Protein AF-A0A0F9ET00-F1 (afdb_monomer_lite)

Organism: NCBI:txid412755

InterPro domains:
  IPR005793 Formyl transferase, C-terminal [PF02911] (5-61)
  IPR011034 Formyl transferase-like, C-terminal domain superfamily [SSF50486] (5-69)
  IPR037022 Formyl transferase, C-terminal domain superfamily [G3DSA:3.10.25.10] (1-72)

Foldseek 3Di:
DDDWDKDQPDKDFDADPDQPDDAQFQAQVRWGHHPGGTIGGQWMATVVGDIDGPVCVCVVDVDHGGDGDDDPVPPD

Secondary structure (DSSP, 8-state):
-----EEEEEEEEE--S-TTSPTTBB-TTSPEE-SSSEEEEEEEEETTS--EEHHHHHHHTT--TT-B---GGG--

pLDDT: mean 88.8, std 10.94, range [40.66, 98.0]

Structure (mmCIF, N/CA/C/O backbone):
data_AF-A0A0F9ET00-F1
#
_entry.id   AF-A0A0F9ET00-F1
#
loop_
_atom_site.group_PDB
_atom_site.id
_atom_site.type_symbol
_atom_site.label_atom_id
_atom_site.label_alt_id
_atom_site.label_comp_id
_atom_site.label_asym_id
_atom_site.label_entity_id
_atom_site.label_seq_id
_atom_site.pdbx_PDB_ins_code
_atom_site.Cartn_x
_atom_site.Cartn_y
_atom_site.Cartn_z
_atom_site.occupancy
_atom_site.B_iso_or_equiv
_atom_site.auth_seq_id
_atom_site.auth_comp_id
_atom_site.auth_asym_id
_atom_site.auth_atom_id
_atom_site.pdbx_PDB_model_num
ATOM 1 N N . GLY A 1 1 ? 12.409 -0.497 10.803 1.00 63.84 1 GLY A N 1
ATOM 2 C CA . GLY A 1 1 ? 11.124 0.233 10.839 1.00 63.84 1 GLY A CA 1
ATOM 3 C C . GLY A 1 1 ? 10.125 -0.509 11.708 1.00 63.84 1 GLY A C 1
ATOM 4 O O . GLY A 1 1 ? 10.361 -1.670 12.020 1.00 63.84 1 GLY A O 1
ATOM 5 N N . LYS A 1 2 ? 9.035 0.143 12.126 1.00 78.38 2 LYS A N 1
ATOM 6 C CA . LYS A 1 2 ? 7.927 -0.534 12.821 1.00 78.38 2 LYS A CA 1
ATOM 7 C C . LYS A 1 2 ? 7.036 -1.221 11.786 1.00 78.38 2 LYS A C 1
ATOM 9 O O . LYS A 1 2 ? 6.515 -0.548 10.907 1.00 78.38 2 LYS A O 1
ATOM 14 N N . SER A 1 3 ? 6.833 -2.527 11.917 1.00 86.38 3 SER A N 1
ATOM 15 C CA . SER A 1 3 ? 5.897 -3.271 11.069 1.00 86.38 3 SER A CA 1
ATOM 16 C C . SER A 1 3 ? 4.481 -3.173 11.627 1.00 86.38 3 SER A C 1
ATOM 18 O O . SER A 1 3 ? 4.279 -3.182 12.843 1.00 86.38 3 SER A O 1
ATOM 20 N N . CYS A 1 4 ? 3.478 -3.107 10.753 1.00 89.38 4 CYS A N 1
ATOM 21 C CA . CYS A 1 4 ? 2.085 -3.220 11.167 1.00 89.38 4 CYS A CA 1
ATOM 22 C C . CYS A 1 4 ? 1.325 -4.169 10.247 1.00 89.38 4 CYS A C 1
ATOM 24 O O . CYS A 1 4 ? 1.427 -4.093 9.025 1.00 89.38 4 CYS A O 1
ATOM 26 N N . ARG A 1 5 ? 0.559 -5.083 10.848 1.00 93.50 5 ARG A N 1
ATOM 27 C CA . ARG A 1 5 ? -0.296 -5.991 10.089 1.00 93.50 5 ARG A CA 1
ATOM 28 C C . ARG A 1 5 ? -1.518 -5.229 9.596 1.00 93.50 5 ARG A C 1
ATOM 30 O O . ARG A 1 5 ? -2.145 -4.480 10.351 1.00 93.50 5 ARG A O 1
ATOM 37 N N . VAL A 1 6 ? -1.857 -5.447 8.337 1.00 94.81 6 VAL A N 1
ATOM 38 C CA . VAL A 1 6 ? -2.968 -4.787 7.656 1.00 94.81 6 VAL A CA 1
ATOM 39 C C . VAL A 1 6 ? -3.742 -5.798 6.817 1.00 94.81 6 VAL A C 1
ATOM 41 O O . VAL A 1 6 ? -3.223 -6.850 6.449 1.00 94.81 6 VAL A O 1
ATOM 44 N N . THR A 1 7 ? -4.993 -5.473 6.517 1.00 96.25 7 THR A N 1
ATOM 45 C CA . THR A 1 7 ? -5.812 -6.160 5.517 1.00 96.25 7 THR A CA 1
ATOM 46 C C . THR A 1 7 ? -6.125 -5.179 4.396 1.00 96.25 7 THR A C 1
ATOM 48 O O . THR A 1 7 ? -6.620 -4.080 4.663 1.00 96.25 7 THR A O 1
ATOM 51 N N . ILE A 1 8 ? -5.864 -5.575 3.151 1.00 96.19 8 ILE A N 1
ATOM 52 C CA . ILE A 1 8 ? -6.290 -4.829 1.963 1.00 96.19 8 ILE A CA 1
ATOM 53 C C . ILE A 1 8 ? -7.793 -5.067 1.794 1.00 96.19 8 ILE A C 1
ATOM 55 O O . ILE A 1 8 ? -8.225 -6.205 1.636 1.00 96.19 8 ILE A O 1
ATOM 59 N N . ALA A 1 9 ? -8.596 -4.009 1.896 1.00 97.44 9 ALA A N 1
ATOM 60 C CA . ALA A 1 9 ? -10.057 -4.105 1.865 1.00 97.44 9 ALA A CA 1
ATOM 61 C C . ALA A 1 9 ? -10.645 -3.772 0.484 1.00 97.44 9 ALA A C 1
ATOM 63 O O . ALA A 1 9 ? -11.674 -4.328 0.113 1.00 97.44 9 ALA A O 1
ATOM 64 N N . LYS A 1 10 ? -10.013 -2.864 -0.270 1.00 98.00 10 LYS A N 1
ATOM 65 C CA . LYS A 1 10 ? -10.331 -2.590 -1.679 1.00 98.00 10 LYS A CA 1
ATOM 66 C C . LYS A 1 10 ? -9.073 -2.116 -2.398 1.00 98.00 10 LYS A C 1
ATOM 68 O O . LYS A 1 10 ? -8.390 -1.229 -1.884 1.00 98.00 10 LYS A O 1
ATOM 73 N N . ALA A 1 11 ? -8.824 -2.655 -3.584 1.00 97.62 11 ALA A N 1
ATOM 74 C CA . ALA A 1 11 ? -7.746 -2.228 -4.459 1.00 97.62 11 ALA A CA 1
ATOM 75 C C . ALA A 1 11 ? -8.139 -2.367 -5.935 1.00 97.62 11 ALA A C 1
ATOM 77 O O . ALA A 1 11 ? -9.083 -3.090 -6.258 1.00 97.62 11 ALA A O 1
ATOM 78 N N . GLU A 1 12 ? -7.419 -1.663 -6.800 1.00 96.81 12 GLU A N 1
ATOM 79 C CA . GLU A 1 12 ? -7.591 -1.679 -8.252 1.00 96.81 12 GLU A CA 1
ATOM 80 C C . GLU A 1 12 ? -6.225 -1.866 -8.923 1.00 96.81 12 GLU A C 1
ATOM 82 O O . GLU A 1 12 ? -5.207 -1.392 -8.415 1.00 96.81 12 GLU A O 1
ATOM 87 N N . ILE A 1 13 ? -6.205 -2.597 -10.039 1.00 95.81 13 ILE A N 1
ATOM 88 C CA . ILE A 1 13 ? -4.991 -2.810 -10.833 1.00 95.81 13 ILE A CA 1
ATOM 89 C C . ILE A 1 13 ? -4.744 -1.550 -11.657 1.00 95.81 13 ILE A C 1
ATOM 91 O O . ILE A 1 13 ? -5.660 -1.041 -12.306 1.00 95.81 13 ILE A O 1
ATOM 95 N N . VAL A 1 14 ? -3.511 -1.058 -11.629 1.00 94.81 14 VAL A N 1
ATOM 96 C CA . VAL A 1 14 ? -3.064 0.104 -12.399 1.00 94.81 14 VAL A CA 1
ATOM 97 C C . VAL A 1 14 ? -1.726 -0.205 -13.067 1.00 94.81 14 VAL A C 1
ATOM 99 O O . VAL A 1 14 ? -0.978 -1.067 -12.612 1.00 94.81 14 VAL A O 1
ATOM 102 N N . SER A 1 15 ? -1.409 0.484 -14.159 1.00 89.50 15 SER A N 1
ATOM 103 C CA . SER A 1 15 ? -0.071 0.426 -14.754 1.00 89.50 15 SER A CA 1
ATOM 104 C C . SER A 1 15 ? 0.935 1.127 -13.839 1.00 89.50 15 SER A C 1
ATOM 106 O O . SER A 1 15 ? 0.652 2.236 -13.384 1.00 89.5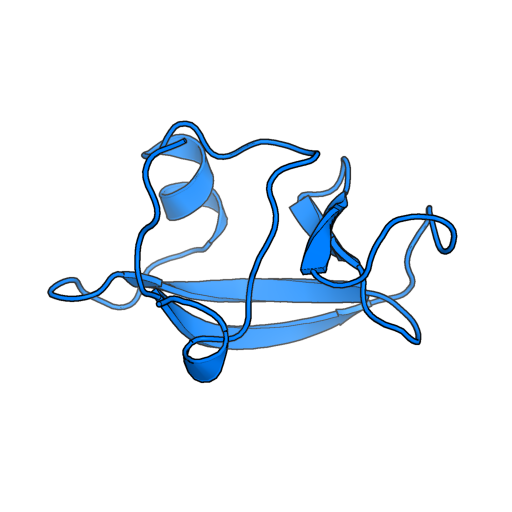0 15 SER A O 1
ATOM 108 N N . CYS A 1 16 ? 2.096 0.518 -13.592 1.00 78.56 16 CYS A N 1
ATOM 109 C CA . CYS A 1 16 ? 3.184 1.209 -12.901 1.00 78.56 16 CYS A CA 1
ATOM 110 C C . CYS A 1 16 ? 3.896 2.169 -13.857 1.00 78.56 16 CYS A C 1
ATOM 112 O O . CYS A 1 16 ? 4.110 1.853 -15.024 1.00 78.56 16 CYS A O 1
ATOM 114 N N . SER A 1 17 ? 4.360 3.298 -13.331 1.00 72.31 17 SER A N 1
ATOM 115 C CA . SER A 1 17 ? 5.369 4.132 -13.992 1.00 72.31 17 SER A CA 1
ATOM 116 C C . SER A 1 17 ? 6.802 3.622 -13.751 1.00 72.31 17 SER A C 1
ATOM 118 O O . SER A 1 17 ? 7.719 4.000 -14.479 1.00 72.31 17 SER A O 1
ATOM 120 N N . LYS A 1 18 ? 7.003 2.746 -12.750 1.00 67.00 18 LYS A N 1
ATOM 121 C CA . LYS A 1 18 ? 8.299 2.169 -12.351 1.00 67.00 18 LYS A CA 1
ATOM 122 C C . LYS A 1 18 ? 8.214 0.653 -12.146 1.00 67.00 18 LYS A C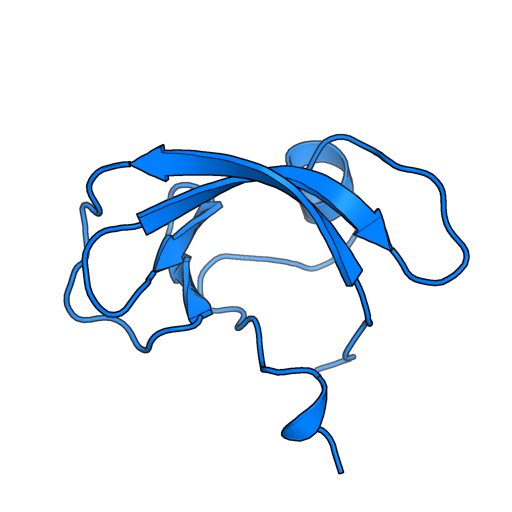 1
ATOM 124 O O . LYS A 1 18 ? 7.962 0.185 -11.041 1.00 67.00 18 LYS A O 1
ATOM 129 N N . GLU A 1 19 ? 8.451 -0.105 -13.211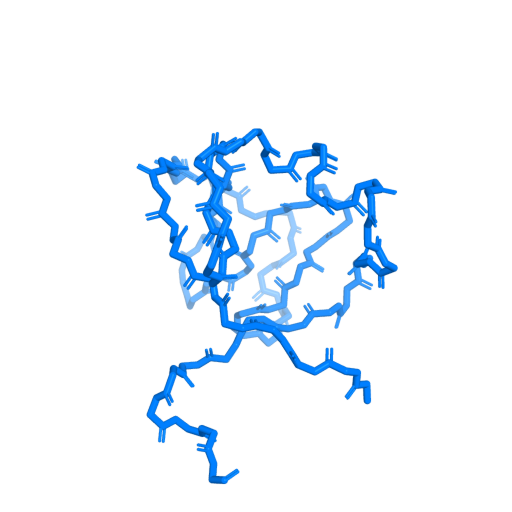 1.00 65.25 19 GLU A N 1
ATOM 130 C CA . GLU A 1 19 ? 8.425 -1.581 -13.198 1.00 65.25 19 GLU A CA 1
ATOM 131 C C . GLU A 1 19 ? 9.689 -2.215 -12.582 1.00 65.25 19 GLU A C 1
ATOM 133 O O . GLU A 1 19 ? 9.711 -3.405 -12.294 1.00 65.25 19 GLU A O 1
ATOM 138 N N . GLU A 1 20 ? 10.745 -1.431 -12.343 1.00 72.31 20 GLU A N 1
ATOM 139 C CA . GLU A 1 20 ? 12.054 -1.942 -11.896 1.00 72.31 20 GLU A CA 1
ATOM 140 C C . GLU A 1 20 ? 12.210 -2.049 -10.365 1.00 72.31 20 GLU A C 1
ATOM 142 O O . GLU A 1 20 ? 13.260 -2.467 -9.875 1.00 72.31 20 GLU A O 1
ATOM 147 N N . ALA A 1 21 ? 11.203 -1.647 -9.584 1.00 81.31 21 ALA A N 1
ATOM 148 C CA . ALA A 1 21 ? 11.269 -1.695 -8.124 1.00 81.31 21 ALA A CA 1
ATOM 149 C C . ALA A 1 21 ? 10.924 -3.089 -7.563 1.00 81.31 21 ALA A C 1
ATOM 151 O O . ALA A 1 21 ? 10.227 -3.885 -8.188 1.00 81.31 21 ALA A O 1
ATOM 152 N N . GLU A 1 22 ? 11.396 -3.389 -6.348 1.00 89.88 22 GLU A N 1
ATOM 153 C CA . GLU A 1 22 ? 11.105 -4.665 -5.682 1.00 89.88 22 GLU A CA 1
ATOM 154 C C . GLU A 1 22 ? 9.594 -4.824 -5.438 1.00 89.88 22 GLU A C 1
ATOM 156 O O . GLU A 1 22 ? 8.925 -3.895 -4.973 1.00 89.88 22 GLU A O 1
ATOM 161 N N . CYS A 1 23 ? 9.051 -6.015 -5.708 1.00 92.38 23 CYS A N 1
ATOM 162 C CA . CYS A 1 23 ? 7.649 -6.326 -5.442 1.00 92.38 23 CYS A CA 1
ATOM 163 C C . CYS A 1 23 ? 7.272 -6.035 -3.981 1.00 92.38 23 CYS A C 1
ATOM 165 O O . CYS A 1 23 ? 7.943 -6.469 -3.047 1.00 92.38 23 CYS A O 1
ATOM 167 N N . GLY A 1 24 ? 6.152 -5.345 -3.787 1.00 93.50 24 GLY A N 1
ATOM 168 C CA . GLY A 1 24 ? 5.682 -4.881 -2.487 1.00 93.50 24 GLY A CA 1
ATOM 169 C C . GLY A 1 24 ? 6.121 -3.457 -2.143 1.00 93.50 24 GLY A C 1
ATOM 170 O O . GLY A 1 24 ? 5.585 -2.902 -1.184 1.00 93.50 24 GLY A O 1
ATOM 171 N N . THR A 1 25 ? 7.035 -2.847 -2.902 1.00 94.44 25 THR A N 1
ATOM 172 C CA . THR A 1 25 ? 7.460 -1.453 -2.693 1.00 94.44 25 THR A CA 1
ATOM 173 C C . THR A 1 25 ? 6.338 -0.473 -3.023 1.00 94.44 25 THR A C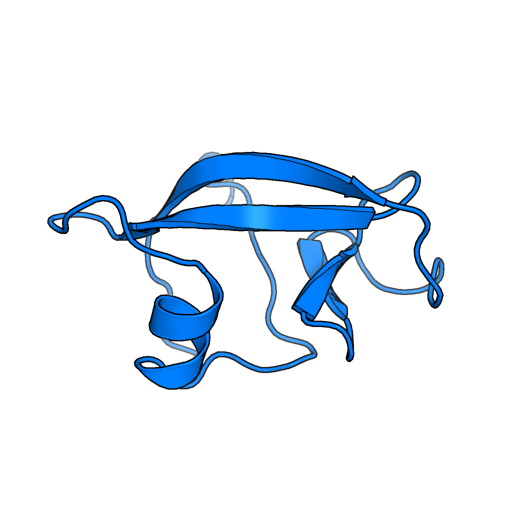 1
ATOM 175 O O . THR A 1 25 ? 5.624 -0.651 -4.009 1.00 94.44 25 THR A O 1
ATOM 178 N N . ILE A 1 26 ? 6.191 0.571 -2.208 1.00 93.12 26 ILE A N 1
ATOM 179 C CA . ILE A 1 26 ? 5.320 1.717 -2.485 1.00 93.12 26 ILE A CA 1
ATOM 180 C C . ILE A 1 26 ? 6.055 2.674 -3.434 1.00 93.12 26 ILE A C 1
ATOM 182 O O . ILE A 1 26 ? 7.142 3.150 -3.099 1.00 93.12 26 ILE A O 1
ATOM 186 N N . ASP A 1 27 ? 5.482 2.951 -4.604 1.00 92.25 27 ASP A N 1
ATOM 187 C CA . ASP A 1 27 ? 6.012 3.930 -5.559 1.00 92.25 27 ASP A CA 1
ATOM 188 C C . ASP A 1 27 ? 5.715 5.388 -5.136 1.00 92.25 27 ASP A C 1
ATOM 190 O O . ASP A 1 27 ? 5.100 5.655 -4.101 1.00 92.25 27 ASP A O 1
ATOM 194 N N . ASP A 1 28 ? 6.162 6.359 -5.938 1.00 91.25 28 ASP A N 1
ATOM 195 C CA . ASP A 1 28 ? 5.955 7.788 -5.648 1.00 91.25 28 ASP A CA 1
ATOM 196 C C . ASP A 1 28 ? 4.486 8.234 -5.781 1.00 91.25 28 ASP A C 1
ATOM 198 O O . ASP A 1 28 ? 4.116 9.312 -5.314 1.00 91.25 28 ASP A O 1
ATOM 202 N N . GLU A 1 29 ? 3.646 7.418 -6.418 1.00 90.81 29 GLU A N 1
ATOM 203 C CA . GLU A 1 29 ? 2.211 7.640 -6.610 1.00 90.81 29 GLU A CA 1
ATOM 204 C C . GLU A 1 29 ? 1.363 6.884 -5.565 1.00 90.81 29 GLU A C 1
ATOM 206 O O . GLU A 1 29 ? 0.133 6.851 -5.665 1.00 90.81 29 GLU A O 1
ATOM 211 N N . GLU A 1 30 ? 2.011 6.320 -4.538 1.00 92.25 30 GLU A N 1
ATOM 212 C CA . GLU A 1 30 ? 1.418 5.511 -3.467 1.00 92.25 30 GLU A CA 1
ATOM 213 C C . GLU A 1 30 ? 0.782 4.187 -3.954 1.00 92.25 30 GLU A C 1
ATOM 215 O O . GLU A 1 30 ? -0.087 3.622 -3.278 1.00 92.25 30 GLU A O 1
ATOM 220 N N . ASN A 1 31 ? 1.206 3.655 -5.103 1.00 94.12 31 ASN A N 1
ATOM 221 C CA . ASN A 1 31 ? 0.818 2.322 -5.571 1.00 94.12 31 ASN A CA 1
ATOM 222 C C . ASN A 1 31 ? 1.831 1.265 -5.129 1.00 94.12 31 ASN A C 1
ATOM 224 O O . ASN A 1 31 ? 3.003 1.549 -4.894 1.00 94.12 31 ASN A O 1
ATOM 228 N N . ILE A 1 32 ? 1.373 0.018 -5.029 1.00 93.88 32 ILE A N 1
ATOM 229 C CA . ILE A 1 32 ? 2.225 -1.109 -4.653 1.00 93.88 32 ILE A CA 1
ATOM 230 C C . ILE A 1 32 ? 2.740 -1.785 -5.915 1.00 93.88 32 ILE A C 1
ATOM 232 O O . ILE A 1 32 ? 1.950 -2.352 -6.674 1.00 93.88 32 ILE A O 1
ATOM 236 N N . VAL A 1 33 ? 4.053 -1.768 -6.113 1.00 94.25 33 VAL A N 1
ATOM 237 C CA . VAL A 1 33 ? 4.706 -2.441 -7.237 1.00 94.25 33 VAL A CA 1
ATOM 238 C C . VAL A 1 33 ? 4.503 -3.948 -7.105 1.00 94.25 33 VAL A C 1
ATOM 240 O O . VAL A 1 33 ? 4.757 -4.533 -6.049 1.00 94.25 33 VAL A O 1
ATOM 243 N N . CYS A 1 34 ? 4.003 -4.581 -8.161 1.00 92.19 34 CYS A N 1
ATOM 244 C CA . CYS A 1 34 ? 3.820 -6.028 -8.243 1.00 92.19 34 CYS A CA 1
ATOM 245 C C . CYS A 1 34 ? 4.790 -6.615 -9.278 1.00 92.19 34 CYS A C 1
ATOM 247 O O . CYS A 1 34 ? 5.528 -5.887 -9.930 1.00 92.19 34 CYS A O 1
ATOM 249 N N . GLY A 1 35 ? 4.804 -7.945 -9.425 1.00 87.88 35 GLY A N 1
ATOM 250 C CA . GLY A 1 35 ? 5.618 -8.591 -10.465 1.00 87.88 35 GLY A CA 1
ATOM 251 C C . GLY A 1 35 ? 5.151 -8.271 -11.890 1.00 87.88 35 GLY A C 1
ATOM 252 O O . GLY A 1 35 ? 5.923 -8.415 -12.829 1.00 87.88 35 GLY A O 1
ATOM 253 N N . ASP A 1 36 ? 3.897 -7.839 -12.030 1.00 88.56 36 ASP A N 1
ATOM 254 C CA . ASP A 1 36 ? 3.311 -7.289 -13.248 1.00 88.56 36 ASP A CA 1
ATOM 255 C C . ASP A 1 36 ? 2.332 -6.176 -12.844 1.00 88.56 36 ASP A C 1
ATOM 257 O O . ASP A 1 36 ? 1.410 -6.406 -12.050 1.00 88.56 36 ASP A O 1
ATOM 261 N N . GLY A 1 37 ? 2.575 -4.962 -13.336 1.00 91.06 37 GLY A N 1
ATOM 262 C CA . GLY A 1 37 ? 1.815 -3.766 -12.986 1.00 91.06 37 GLY A CA 1
ATOM 263 C C . GLY A 1 37 ? 1.871 -3.378 -11.502 1.00 91.06 37 GLY A C 1
ATOM 264 O O . GLY A 1 37 ? 2.732 -3.800 -10.728 1.00 91.06 37 GLY A O 1
ATOM 265 N N . CYS A 1 38 ? 0.932 -2.520 -11.113 1.00 95.06 38 CYS A N 1
ATOM 266 C CA . CYS A 1 38 ? 0.836 -1.918 -9.790 1.00 95.06 38 CYS A CA 1
ATOM 267 C C . CYS A 1 38 ? -0.544 -2.174 -9.181 1.00 95.06 38 CYS A C 1
ATOM 269 O O . CYS A 1 38 ? -1.561 -2.286 -9.872 1.00 95.06 38 CYS A O 1
ATOM 271 N N . LEU A 1 39 ? -0.599 -2.198 -7.853 1.00 95.62 39 LEU A N 1
ATOM 272 C CA . LEU A 1 39 ? -1.840 -2.290 -7.099 1.00 95.62 39 LEU A CA 1
ATOM 273 C C . LEU A 1 39 ? -2.112 -0.973 -6.374 1.00 95.62 39 LEU A C 1
ATOM 275 O O . LEU A 1 39 ? -1.403 -0.600 -5.438 1.00 95.62 39 LEU A O 1
ATOM 279 N N . LYS A 1 40 ? -3.192 -0.292 -6.751 1.00 96.25 40 LYS A N 1
ATOM 280 C CA . LYS A 1 40 ? -3.660 0.910 -6.065 1.00 96.25 40 LYS A CA 1
ATOM 281 C C . LYS A 1 40 ? -4.598 0.533 -4.930 1.00 96.25 40 LYS A C 1
ATOM 283 O O . LYS A 1 40 ? -5.743 0.133 -5.160 1.00 96.25 40 LYS A O 1
ATOM 288 N N . ILE A 1 41 ? -4.144 0.676 -3.688 1.00 97.00 41 ILE A N 1
ATOM 289 C CA . ILE A 1 41 ? -4.986 0.407 -2.519 1.00 97.00 41 ILE A CA 1
ATOM 290 C C . ILE A 1 41 ? -5.912 1.601 -2.291 1.00 97.00 41 ILE A C 1
ATOM 292 O O . ILE A 1 41 ? -5.474 2.721 -2.057 1.00 97.00 41 ILE A O 1
ATOM 296 N N . MET A 1 42 ? -7.221 1.355 -2.307 1.00 97.69 42 MET A N 1
ATOM 297 C CA . MET A 1 42 ? -8.218 2.376 -1.978 1.00 97.69 42 MET A CA 1
ATOM 298 C C . MET A 1 42 ? -8.610 2.313 -0.505 1.00 97.69 42 MET A C 1
ATOM 300 O O . MET A 1 42 ? -8.719 3.344 0.158 1.00 97.69 42 MET A O 1
ATOM 304 N N . ARG A 1 43 ? -8.824 1.098 0.019 1.00 97.94 43 ARG A N 1
ATOM 305 C CA . ARG A 1 43 ? -9.250 0.880 1.406 1.00 97.94 43 ARG A CA 1
ATOM 306 C C . ARG A 1 43 ? -8.379 -0.151 2.099 1.00 97.94 43 ARG A C 1
ATOM 308 O O . ARG A 1 43 ? -8.101 -1.218 1.552 1.00 97.94 43 ARG A O 1
ATOM 315 N N . ILE A 1 44 ? -8.029 0.145 3.343 1.00 97.38 44 ILE A N 1
ATOM 316 C CA . ILE A 1 44 ? -7.152 -0.667 4.182 1.00 97.38 44 ILE A CA 1
ATOM 317 C C . ILE A 1 44 ? -7.723 -0.775 5.595 1.00 97.38 44 ILE A C 1
ATOM 319 O O . ILE A 1 44 ? -8.413 0.123 6.077 1.00 97.38 44 ILE A O 1
ATOM 323 N N . LYS A 1 45 ? -7.446 -1.881 6.278 1.00 96.88 45 LYS A N 1
ATOM 324 C CA . LYS A 1 45 ? -7.787 -2.079 7.688 1.00 96.88 45 LYS A CA 1
ATOM 325 C C . LYS A 1 45 ? -6.523 -2.424 8.475 1.00 96.88 45 LYS A C 1
ATOM 327 O O . LYS A 1 45 ? -6.001 -3.526 8.308 1.00 96.88 45 LYS A O 1
ATOM 332 N N . PRO A 1 46 ? -6.041 -1.540 9.359 1.00 94.88 46 PRO A N 1
ATOM 333 C CA . PRO A 1 46 ? -4.989 -1.884 10.309 1.00 94.88 46 PRO A CA 1
ATOM 334 C C . PRO A 1 46 ? -5.460 -2.962 11.287 1.00 94.88 46 PRO A C 1
ATOM 336 O O . PRO A 1 46 ? -6.639 -3.002 11.650 1.00 94.88 46 PRO A O 1
ATOM 339 N N . ALA A 1 47 ? -4.549 -3.813 11.760 1.00 93.62 47 ALA A N 1
ATOM 340 C CA . ALA A 1 47 ? -4.856 -4.770 12.820 1.00 93.62 47 ALA A CA 1
ATOM 341 C C . ALA A 1 47 ? -5.432 -4.055 14.057 1.00 93.62 47 ALA A C 1
ATOM 343 O O . ALA A 1 47 ? -4.914 -3.027 14.489 1.00 93.62 47 ALA A O 1
ATOM 344 N N . GLY A 1 48 ? -6.544 -4.576 14.585 1.00 92.69 48 GLY A N 1
ATOM 345 C CA . GLY A 1 48 ? -7.293 -3.961 15.691 1.00 92.69 48 GLY A CA 1
ATOM 346 C C . GLY A 1 48 ? -8.075 -2.687 15.332 1.00 92.69 48 GLY A C 1
ATOM 347 O O . GLY A 1 48 ? -8.771 -2.147 16.185 1.00 92.69 48 GLY A O 1
ATOM 348 N N . GLY A 1 49 ? -7.990 -2.205 14.087 1.00 93.50 49 GLY A N 1
ATOM 349 C CA . GLY A 1 49 ? -8.651 -0.989 13.613 1.00 93.50 49 GLY A CA 1
ATOM 350 C C . GLY A 1 49 ? -9.911 -1.230 12.775 1.00 93.50 49 GLY A C 1
ATOM 351 O O . GLY A 1 49 ? -10.386 -2.356 12.596 1.00 93.50 49 GLY A O 1
ATOM 352 N N . LYS A 1 50 ? -10.448 -0.135 12.226 1.00 96.69 50 LYS A N 1
ATOM 353 C CA . LYS A 1 50 ? -11.567 -0.130 11.268 1.00 96.69 50 LYS A CA 1
ATOM 354 C C . LYS A 1 50 ? -11.043 -0.011 9.833 1.00 96.69 50 LYS A C 1
ATOM 356 O O . LYS A 1 50 ? -9.912 0.415 9.620 1.00 96.69 50 LYS A O 1
ATOM 361 N N . VAL A 1 51 ? -11.870 -0.392 8.858 1.00 98.00 51 VAL A N 1
ATOM 362 C CA . VAL A 1 51 ? -11.586 -0.129 7.438 1.00 98.00 51 VAL A CA 1
ATOM 363 C C . VAL A 1 51 ? -11.590 1.385 7.212 1.00 98.00 51 VAL A C 1
ATOM 365 O O . VAL A 1 51 ? -12.538 2.059 7.613 1.00 98.00 51 VAL A O 1
ATOM 368 N N . MET A 1 52 ? -10.559 1.905 6.559 1.00 97.31 52 MET A N 1
ATOM 369 C CA . MET A 1 52 ? -10.361 3.327 6.275 1.00 97.31 52 MET A CA 1
ATOM 370 C C . MET A 1 52 ? -9.733 3.533 4.894 1.00 97.31 52 MET A C 1
ATOM 372 O O . MET A 1 52 ? -9.327 2.566 4.245 1.00 97.31 52 MET A O 1
ATOM 376 N N . ASP A 1 53 ? -9.670 4.783 4.444 1.00 97.06 53 ASP A N 1
ATOM 377 C CA . ASP A 1 53 ? -9.017 5.140 3.185 1.00 97.06 53 ASP A CA 1
ATOM 378 C C . ASP A 1 53 ? -7.498 4.996 3.298 1.00 97.06 53 ASP A C 1
ATOM 380 O O . ASP A 1 53 ? -6.898 5.346 4.320 1.00 97.06 53 ASP A O 1
ATOM 384 N N . PHE A 1 54 ? -6.868 4.479 2.241 1.00 94.94 54 PHE A N 1
ATOM 385 C CA . PHE A 1 54 ? -5.424 4.235 2.234 1.00 94.94 54 PHE A CA 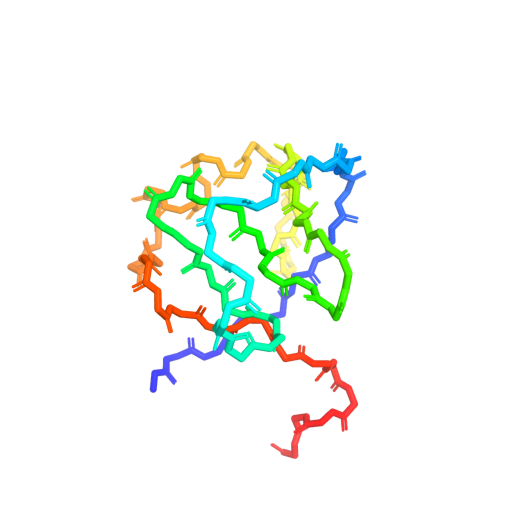1
ATOM 386 C C . PHE A 1 54 ? -4.623 5.520 2.438 1.00 94.94 54 PHE A C 1
ATOM 388 O O . PHE A 1 54 ? -3.729 5.558 3.276 1.00 94.94 54 PHE A O 1
ATOM 395 N N . LYS A 1 55 ? -5.032 6.615 1.792 1.00 92.25 55 LYS A N 1
ATOM 396 C CA . LYS A 1 55 ? -4.398 7.925 1.970 1.00 92.25 55 LYS A CA 1
ATOM 397 C C . LYS A 1 55 ? -4.448 8.422 3.418 1.00 92.25 55 LYS A C 1
ATOM 399 O O . LYS A 1 55 ? -3.484 8.986 3.922 1.00 92.25 55 LYS A O 1
ATOM 404 N N . SER A 1 56 ? -5.549 8.181 4.133 1.00 93.81 56 SER A N 1
ATOM 405 C CA . SER A 1 56 ? -5.635 8.507 5.564 1.00 93.81 56 SER A CA 1
ATOM 406 C C . SER A 1 56 ? -4.706 7.635 6.409 1.00 93.81 56 SER A C 1
ATOM 408 O O . SER A 1 56 ? -4.168 8.104 7.409 1.00 93.81 56 SER A O 1
ATOM 410 N N . PHE A 1 57 ? -4.512 6.373 6.022 1.00 9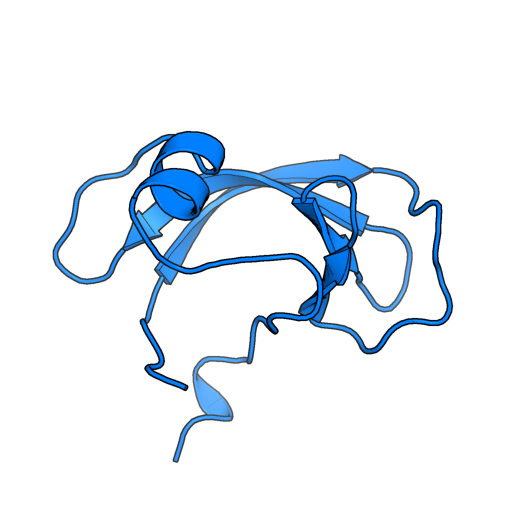2.94 57 PHE A N 1
ATOM 411 C CA . PHE A 1 57 ? -3.556 5.480 6.671 1.00 92.94 57 PHE A CA 1
ATOM 412 C C . PHE A 1 57 ? -2.106 5.929 6.438 1.00 92.94 57 PHE A C 1
ATOM 414 O O . PHE A 1 57 ? -1.358 5.994 7.413 1.00 92.94 57 PHE A O 1
ATOM 421 N N . VAL A 1 58 ? -1.746 6.280 5.197 1.00 91.38 58 VAL A N 1
ATOM 422 C CA . VAL A 1 58 ? -0.418 6.789 4.814 1.00 91.38 58 VAL A CA 1
ATOM 423 C C . VAL A 1 58 ? -0.121 8.121 5.492 1.00 91.38 58 VAL A C 1
ATOM 425 O O . VAL A 1 58 ? 0.947 8.274 6.046 1.00 91.38 58 VAL A O 1
ATOM 428 N N . ASN A 1 59 ? -1.071 9.054 5.567 1.00 89.38 59 ASN A N 1
ATOM 429 C CA . ASN A 1 59 ? -0.844 10.331 6.256 1.00 89.38 59 ASN A CA 1
ATOM 430 C C . ASN A 1 59 ? -0.754 10.193 7.785 1.00 89.38 59 ASN A C 1
ATOM 432 O O . ASN A 1 59 ? -0.069 10.965 8.451 1.00 89.38 59 ASN A O 1
ATOM 436 N N . GLY A 1 60 ? -1.503 9.250 8.366 1.00 88.38 60 GLY A N 1
ATOM 437 C CA . GLY A 1 60 ? -1.562 9.043 9.817 1.00 88.38 60 GLY A CA 1
ATOM 438 C C . GLY A 1 60 ? -0.426 8.184 10.376 1.00 88.38 60 GLY A C 1
ATOM 439 O O . GLY A 1 60 ? -0.315 8.021 11.593 1.00 88.38 60 GLY A O 1
ATOM 440 N N . ARG A 1 61 ? 0.393 7.588 9.510 1.00 80.50 61 ARG A N 1
ATOM 441 C CA . ARG A 1 61 ? 1.545 6.752 9.861 1.00 80.50 61 ARG A CA 1
ATOM 442 C C . ARG A 1 61 ? 2.738 7.282 9.079 1.00 80.50 61 ARG A C 1
ATOM 444 O O . ARG A 1 61 ? 2.559 7.889 8.048 1.00 80.50 61 ARG A O 1
ATOM 451 N N . ALA A 1 62 ? 3.964 7.092 9.543 1.00 82.31 62 ALA A N 1
ATOM 452 C CA . ALA A 1 62 ? 5.133 7.507 8.763 1.00 82.31 62 ALA A CA 1
ATOM 453 C C . ALA A 1 62 ? 5.393 6.514 7.610 1.00 82.31 62 ALA A C 1
ATOM 455 O O . ALA A 1 62 ? 6.443 5.883 7.596 1.00 82.31 62 ALA A O 1
ATOM 456 N N . VAL A 1 63 ? 4.394 6.299 6.744 1.00 88.94 63 VAL A N 1
ATOM 457 C CA . VAL A 1 63 ? 4.492 5.471 5.539 1.00 88.94 63 VAL A CA 1
ATOM 458 C C . VAL A 1 63 ? 4.836 6.384 4.369 1.00 88.94 63 VAL A C 1
ATOM 460 O O . VAL A 1 63 ? 4.204 7.426 4.206 1.00 88.94 63 VAL A O 1
ATOM 463 N N . CYS A 1 64 ? 5.819 6.012 3.560 1.00 88.56 64 CYS A N 1
ATOM 464 C CA . CYS A 1 64 ? 6.242 6.786 2.397 1.00 88.56 64 CYS A CA 1
ATOM 465 C C . CYS A 1 64 ? 6.680 5.889 1.232 1.00 88.56 64 CYS A C 1
ATOM 467 O O . CYS A 1 64 ? 6.790 4.670 1.371 1.00 88.56 64 CYS A O 1
ATOM 469 N N . ALA A 1 65 ? 6.944 6.502 0.074 1.00 91.00 65 ALA A N 1
ATOM 470 C CA . ALA A 1 65 ? 7.560 5.813 -1.055 1.00 91.00 65 ALA A CA 1
ATOM 471 C C . ALA A 1 65 ? 8.854 5.101 -0.615 1.00 91.00 65 ALA A C 1
ATOM 473 O O . ALA A 1 65 ? 9.629 5.629 0.190 1.00 91.00 65 ALA A O 1
ATOM 474 N N . GLY A 1 66 ? 9.060 3.885 -1.115 1.00 91.50 66 GLY A N 1
ATOM 475 C CA . GLY A 1 66 ? 10.147 2.995 -0.706 1.00 91.50 66 GLY A CA 1
ATOM 476 C C . GLY A 1 66 ? 9.832 2.090 0.492 1.00 91.50 66 GLY A C 1
ATOM 477 O O . GLY A 1 66 ? 10.563 1.123 0.711 1.00 91.50 66 GLY A O 1
ATOM 478 N N . ASP A 1 67 ? 8.755 2.334 1.248 1.00 92.69 67 ASP A N 1
ATOM 479 C CA . ASP A 1 67 ? 8.276 1.340 2.213 1.00 92.69 67 ASP A CA 1
ATOM 480 C C . ASP A 1 67 ? 7.761 0.090 1.497 1.00 92.69 67 ASP A C 1
ATOM 482 O O . ASP A 1 67 ? 7.333 0.138 0.345 1.00 92.69 67 ASP A O 1
ATOM 486 N N . VAL A 1 68 ? 7.789 -1.046 2.197 1.00 93.00 68 VAL A N 1
ATOM 487 C CA . VAL A 1 68 ? 7.496 -2.352 1.599 1.00 93.00 68 VAL A CA 1
ATOM 488 C C . VAL A 1 68 ? 6.358 -3.075 2.310 1.00 93.00 68 VAL A C 1
ATOM 490 O O . VAL A 1 68 ? 6.356 -3.262 3.532 1.00 93.00 68 VAL A O 1
ATOM 493 N N . PHE A 1 69 ? 5.403 -3.557 1.524 1.00 93.56 69 PHE A N 1
ATOM 494 C CA . PHE A 1 69 ? 4.479 -4.604 1.925 1.00 93.56 69 PHE A CA 1
ATOM 495 C C . PHE A 1 69 ? 5.196 -5.948 1.864 1.00 93.56 69 PHE A C 1
ATOM 497 O O . PHE A 1 69 ? 5.739 -6.337 0.836 1.00 93.56 69 PHE A O 1
ATOM 504 N N . LYS A 1 70 ? 5.161 -6.684 2.974 1.00 91.19 70 LYS A N 1
ATOM 505 C CA . LYS A 1 70 ? 5.683 -8.051 3.053 1.00 91.19 70 LYS A CA 1
ATOM 506 C C . LYS A 1 70 ? 4.544 -9.027 3.287 1.00 91.19 70 LYS A C 1
ATOM 508 O O . LYS A 1 70 ? 3.562 -8.686 3.953 1.00 91.19 70 LYS A O 1
ATOM 513 N N . SER A 1 71 ? 4.689 -10.245 2.766 1.00 86.50 71 SER A N 1
ATOM 514 C CA . SER A 1 71 ? 3.765 -11.330 3.093 1.00 86.50 71 SER A CA 1
ATOM 515 C C . SER A 1 71 ? 3.726 -11.543 4.606 1.00 86.50 71 SER A C 1
ATOM 517 O O . SER A 1 71 ? 4.748 -11.468 5.291 1.00 86.50 71 SER A O 1
ATOM 519 N N . VAL A 1 72 ? 2.533 -11.826 5.127 1.00 82.12 72 VAL A N 1
ATOM 520 C CA . VAL A 1 72 ? 2.313 -12.073 6.557 1.00 82.12 72 VAL A CA 1
ATOM 521 C C . VAL A 1 72 ? 3.060 -13.326 7.028 1.00 82.12 72 VAL A C 1
ATOM 523 O O . VAL A 1 72 ? 3.443 -13.395 8.189 1.00 82.12 72 VAL A O 1
ATOM 526 N N . GLU A 1 73 ? 3.305 -14.284 6.133 1.00 75.31 73 GLU A N 1
ATOM 527 C CA . GLU A 1 73 ? 4.049 -15.516 6.433 1.00 75.31 73 GLU A CA 1
ATOM 528 C C . GLU A 1 73 ? 5.569 -15.309 6.452 1.00 75.31 73 GLU A C 1
ATOM 530 O O . GLU A 1 73 ? 6.297 -16.100 7.041 1.00 75.31 73 GLU A O 1
ATOM 535 N N . SER A 1 74 ? 6.059 -14.225 5.848 1.00 58.97 74 SER A N 1
ATOM 536 C CA . SER A 1 74 ? 7.490 -13.901 5.792 1.00 58.97 74 SER A CA 1
ATOM 537 C C . SER A 1 74 ? 7.971 -13.073 6.993 1.00 58.97 74 SER A C 1
ATOM 539 O O . SER A 1 74 ? 9.138 -12.685 7.040 1.00 58.97 74 SER A O 1
ATOM 541 N N . GLY A 1 75 ? 7.087 -12.766 7.948 1.00 53.69 75 GLY A N 1
ATOM 542 C CA . GLY A 1 75 ? 7.430 -12.106 9.206 1.00 53.69 75 GLY A CA 1
ATOM 543 C C . GLY A 1 75 ? 7.660 -13.132 10.311 1.00 53.69 75 GLY A C 1
ATOM 544 O O . GLY A 1 75 ? 6.691 -13.578 10.921 1.00 53.69 75 GLY A O 1
ATOM 545 N N . GLY A 1 76 ? 8.924 -13.503 10.533 1.00 40.66 76 GLY A N 1
ATOM 546 C CA . GLY A 1 76 ? 9.362 -14.226 11.734 1.00 40.66 76 GLY A CA 1
ATOM 547 C C . GLY A 1 76 ? 9.332 -13.364 12.989 1.00 40.66 76 GLY A C 1
ATOM 548 O O . GLY A 1 76 ? 9.436 -12.120 12.858 1.00 40.66 76 GLY A O 1
#

Sequence (76 aa):
GKSCRVTIAKAEIVSCSKEEAECGTIDDEENIVCGDGCLKIMRIKPAGGKVMDFKSFVNGRAVCAGDVFKSVESGG

Radius of gyration: 11.91 Å; chains: 1; bounding box: 24×26×30 Å